Protein AF-A0A346Y447-F1 (afdb_monomer_lite)

Foldseek 3Di:
DVVCVVLLLVLLQVLLVVPCPPQDDSVQLSVLSSVQSQVQLQVQLVVQVVVCVPVVDVCRSVVRSRVRSNVRSNVSSVVSVVVRDDD

Organism: NCBI:txid1608957

Radius of gyration: 14.36 Å; chains: 1; bounding box: 39×18×40 Å

Structure (mmCIF, N/CA/C/O backbone):
data_AF-A0A346Y447-F1
#
_entry.id   AF-A0A346Y447-F1
#
loop_
_atom_site.group_PDB
_atom_site.id
_atom_site.type_symbol
_atom_site.label_atom_id
_atom_site.label_alt_id
_atom_site.label_comp_id
_atom_site.label_asym_id
_atom_site.label_entity_id
_atom_site.label_seq_id
_atom_site.pdbx_PDB_ins_code
_atom_site.Cartn_x
_atom_site.Cartn_y
_atom_site.Cartn_z
_atom_site.occupancy
_atom_site.B_iso_or_equiv
_atom_site.auth_seq_id
_atom_site.auth_comp_id
_atom_site.auth_asym_id
_atom_site.auth_atom_id
_atom_site.pdbx_PDB_model_num
ATOM 1 N N . MET A 1 1 ? 17.093 4.531 -0.419 1.00 51.88 1 MET A N 1
ATOM 2 C CA . MET A 1 1 ? 15.795 4.886 -1.039 1.00 51.88 1 MET A CA 1
ATOM 3 C C . MET A 1 1 ? 14.787 5.254 0.051 1.00 51.88 1 MET A C 1
ATOM 5 O O . MET A 1 1 ? 14.029 4.406 0.493 1.00 51.88 1 MET A O 1
ATOM 9 N N . ILE A 1 2 ? 14.807 6.498 0.537 1.00 60.25 2 ILE A N 1
ATOM 10 C CA . ILE A 1 2 ? 13.907 6.966 1.617 1.00 60.25 2 ILE A CA 1
ATOM 11 C C . ILE A 1 2 ? 12.495 7.286 1.081 1.00 60.25 2 ILE A C 1
ATOM 13 O O . ILE A 1 2 ? 11.504 7.188 1.802 1.00 60.25 2 ILE A O 1
ATOM 17 N N . VAL A 1 3 ? 12.391 7.610 -0.212 1.00 70.56 3 VAL A N 1
ATOM 18 C CA . VAL A 1 3 ? 11.168 8.134 -0.840 1.00 70.56 3 VAL A CA 1
ATOM 19 C C . VAL A 1 3 ? 10.000 7.131 -0.870 1.00 70.56 3 VAL A C 1
ATOM 21 O O . VAL A 1 3 ? 8.910 7.520 -0.450 1.00 70.56 3 VAL A O 1
ATOM 24 N N . PRO A 1 4 ? 10.168 5.850 -1.269 1.00 75.75 4 PRO A N 1
ATOM 25 C CA . PRO A 1 4 ? 9.059 4.888 -1.263 1.00 75.75 4 PRO A CA 1
ATOM 26 C C . PRO A 1 4 ? 8.589 4.580 0.159 1.00 75.75 4 PRO A C 1
ATOM 28 O O . PRO A 1 4 ? 7.403 4.416 0.414 1.00 75.75 4 PRO A O 1
ATOM 31 N N . PHE A 1 5 ? 9.525 4.554 1.111 1.00 86.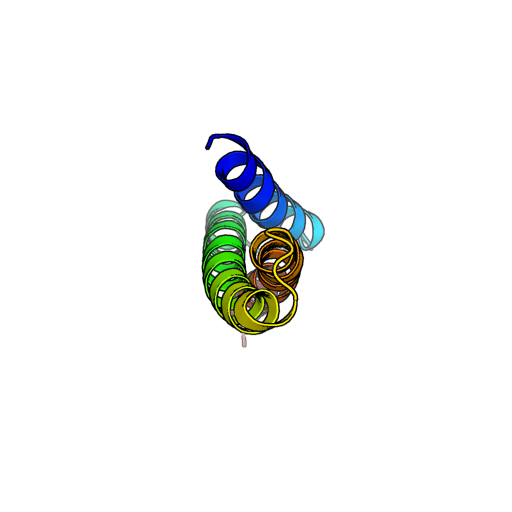81 5 PHE A N 1
ATOM 32 C CA . PHE A 1 5 ? 9.217 4.209 2.490 1.00 86.81 5 PHE A CA 1
ATOM 33 C C . PHE A 1 5 ? 8.246 5.206 3.131 1.00 86.81 5 PHE A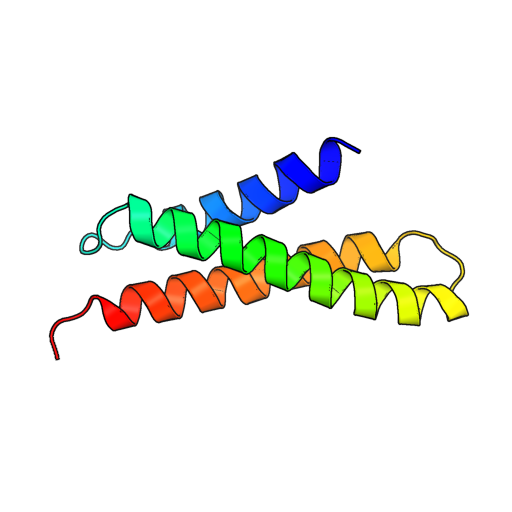 C 1
ATOM 35 O O . PHE A 1 5 ? 7.230 4.806 3.702 1.00 86.81 5 PHE A O 1
ATOM 42 N N . LEU A 1 6 ? 8.525 6.505 2.992 1.00 89.25 6 LEU A N 1
ATOM 43 C CA . LEU A 1 6 ? 7.671 7.555 3.548 1.00 89.25 6 LEU A CA 1
ATOM 44 C C . LEU A 1 6 ? 6.337 7.670 2.804 1.00 89.25 6 LEU A C 1
ATOM 46 O O . LEU A 1 6 ? 5.295 7.798 3.439 1.00 89.25 6 LEU A O 1
ATOM 50 N N . THR A 1 7 ? 6.351 7.589 1.473 1.00 94.25 7 THR A N 1
ATOM 51 C CA . THR A 1 7 ? 5.146 7.769 0.644 1.00 94.25 7 THR A CA 1
ATOM 52 C C . THR A 1 7 ? 4.154 6.618 0.796 1.00 94.25 7 THR A C 1
ATOM 54 O O . THR A 1 7 ? 2.971 6.863 1.026 1.00 94.25 7 THR A O 1
ATOM 57 N N . VAL A 1 8 ? 4.614 5.365 0.763 1.00 95.38 8 VAL A N 1
ATOM 58 C CA . VAL A 1 8 ? 3.754 4.182 0.946 1.00 95.38 8 VAL A CA 1
ATOM 59 C C . VAL A 1 8 ? 3.179 4.143 2.361 1.00 95.38 8 VAL A C 1
ATOM 61 O O . VAL A 1 8 ? 1.986 3.895 2.548 1.00 95.38 8 VAL A O 1
ATOM 64 N N . THR A 1 9 ? 3.990 4.478 3.366 1.00 95.19 9 THR A N 1
ATOM 65 C CA . THR A 1 9 ? 3.519 4.575 4.755 1.00 95.19 9 THR A CA 1
ATOM 66 C C . THR A 1 9 ? 2.493 5.698 4.917 1.00 95.19 9 THR A C 1
ATOM 68 O O . THR A 1 9 ? 1.451 5.490 5.541 1.00 95.19 9 THR A O 1
ATOM 71 N N . ALA A 1 10 ? 2.725 6.863 4.303 1.00 94.62 10 ALA A N 1
ATOM 72 C CA . ALA A 1 10 ? 1.770 7.967 4.298 1.00 94.62 10 ALA A CA 1
ATOM 73 C C . ALA A 1 10 ? 0.450 7.586 3.608 1.00 94.62 10 ALA A C 1
ATOM 75 O O . ALA A 1 10 ? -0.610 7.929 4.124 1.00 94.62 10 ALA A O 1
ATOM 76 N N . ILE A 1 11 ? 0.481 6.820 2.510 1.00 94.81 11 ILE A N 1
ATOM 77 C CA . ILE A 1 11 ? -0.725 6.271 1.863 1.00 94.81 11 ILE A CA 1
ATOM 78 C C . ILE A 1 11 ? -1.497 5.370 2.833 1.00 94.81 11 ILE A C 1
ATOM 80 O O . ILE A 1 11 ? -2.717 5.508 2.975 1.00 94.81 11 ILE A O 1
ATOM 84 N N . GLY A 1 12 ? -0.799 4.470 3.527 1.00 92.62 12 GLY A N 1
ATOM 85 C CA . GLY A 1 12 ? -1.394 3.576 4.519 1.00 92.62 12 GLY A CA 1
ATOM 86 C C . GLY A 1 12 ? -2.084 4.325 5.659 1.00 92.62 12 GLY A C 1
ATOM 87 O O . GLY A 1 12 ? -3.236 4.048 5.994 1.00 92.62 12 GLY A O 1
ATOM 88 N N . LEU A 1 13 ? -1.415 5.339 6.204 1.00 93.25 13 LEU A N 1
ATOM 89 C CA . LEU A 1 13 ? -1.973 6.193 7.250 1.00 93.25 13 LEU A CA 1
ATOM 90 C C . LEU A 1 13 ? -3.139 7.044 6.734 1.00 93.25 13 LEU A C 1
ATOM 92 O O . LEU A 1 13 ? -4.202 7.061 7.350 1.00 93.25 13 LEU A O 1
ATOM 96 N N . TRP A 1 14 ? -2.988 7.704 5.584 1.00 93.19 14 TRP A N 1
ATOM 97 C CA . TRP A 1 14 ? -4.037 8.522 4.971 1.00 93.19 14 TRP A CA 1
ATOM 98 C C . TRP A 1 14 ? -5.326 7.725 4.804 1.00 93.19 14 TRP A C 1
ATOM 100 O O . TRP A 1 14 ? -6.408 8.173 5.183 1.00 93.19 14 TRP A O 1
ATOM 110 N N . THR A 1 15 ? -5.226 6.542 4.202 1.00 91.00 15 THR A N 1
ATOM 111 C CA . THR A 1 15 ? -6.383 5.687 3.904 1.00 91.00 15 THR A CA 1
ATOM 112 C C . THR A 1 15 ? -7.060 5.188 5.179 1.00 91.00 15 THR A C 1
ATOM 114 O O . THR A 1 15 ? -8.290 5.182 5.245 1.00 91.00 15 THR A O 1
ATOM 117 N N . ALA A 1 16 ? -6.281 4.861 6.212 1.00 87.56 16 ALA A N 1
ATOM 118 C CA . ALA A 1 16 ? -6.779 4.547 7.547 1.00 87.56 16 ALA A CA 1
ATOM 119 C C . ALA A 1 16 ? -7.541 5.724 8.184 1.00 87.56 16 ALA A C 1
ATOM 121 O O . ALA A 1 16 ? -8.660 5.546 8.670 1.00 87.56 16 ALA A O 1
ATOM 122 N N . PHE A 1 17 ? -6.979 6.936 8.140 1.00 85.56 17 PHE A N 1
ATOM 123 C CA . PHE A 1 17 ? -7.599 8.132 8.723 1.00 85.56 17 PHE A CA 1
ATOM 124 C C . PHE A 1 17 ? -8.817 8.625 7.939 1.00 85.56 17 PHE A C 1
ATOM 126 O O . PHE A 1 17 ? -9.788 9.079 8.539 1.00 85.56 17 PHE A O 1
ATOM 133 N N . SER A 1 18 ? -8.819 8.462 6.616 1.00 84.31 18 SER A N 1
ATOM 134 C CA . SER A 1 18 ? -9.947 8.837 5.750 1.00 84.31 18 SER A CA 1
ATOM 135 C C . SER A 1 18 ? -11.201 8.001 6.017 1.00 84.31 18 SER A C 1
ATOM 137 O O . SER A 1 18 ? -12.310 8.428 5.714 1.00 84.31 18 SER A O 1
ATOM 139 N N . ARG A 1 19 ? -11.046 6.799 6.584 1.00 73.75 19 ARG A N 1
ATOM 140 C CA . ARG A 1 19 ? -12.152 5.877 6.881 1.00 73.75 19 ARG A CA 1
ATOM 141 C C . ARG A 1 19 ? -12.621 5.934 8.334 1.00 73.75 19 ARG A C 1
ATOM 143 O O . ARG A 1 19 ? -13.370 5.055 8.761 1.00 73.75 19 ARG A O 1
ATOM 150 N N . ARG A 1 20 ? -12.184 6.941 9.100 1.00 64.06 20 ARG A N 1
ATOM 151 C CA . ARG A 1 20 ? -12.461 7.116 10.534 1.00 64.06 20 ARG A CA 1
ATOM 152 C C . ARG A 1 20 ? -13.920 7.529 10.786 1.00 64.06 20 ARG A C 1
ATOM 154 O O . ARG A 1 20 ? -14.205 8.603 11.294 1.00 64.06 20 ARG A O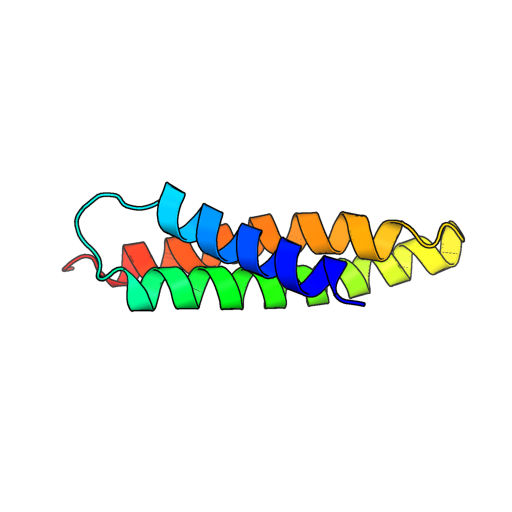 1
ATOM 161 N N . GLY A 1 21 ? -14.854 6.639 10.460 1.00 56.41 21 GLY A N 1
ATOM 162 C CA . GLY A 1 21 ? -16.257 6.692 10.866 1.00 56.41 21 GLY A CA 1
ATOM 163 C C . GLY A 1 21 ? -16.436 6.138 12.281 1.00 56.41 21 GLY A C 1
ATOM 164 O O . GLY A 1 21 ? -16.945 5.039 12.460 1.00 56.41 21 GLY A O 1
ATOM 165 N N . GLY A 1 22 ? -15.935 6.863 13.282 1.00 56.72 22 GLY A N 1
ATOM 166 C CA . GLY A 1 22 ? -16.407 6.861 14.678 1.00 56.72 22 GLY A CA 1
ATOM 167 C C . GLY A 1 22 ? -16.426 5.588 15.548 1.00 56.72 22 GLY A C 1
ATOM 168 O O . GLY A 1 22 ? -16.736 5.734 16.723 1.00 56.72 22 GLY A O 1
ATOM 169 N N . ARG A 1 23 ? -16.136 4.367 15.069 1.00 57.34 23 ARG A N 1
ATOM 170 C CA . ARG A 1 23 ? -16.432 3.137 15.855 1.00 57.34 23 ARG A CA 1
ATOM 171 C C . ARG A 1 23 ? -15.295 2.134 16.051 1.00 57.34 23 ARG A C 1
ATOM 173 O O . ARG A 1 23 ? -15.515 1.086 16.643 1.00 57.34 23 ARG A O 1
ATOM 180 N N . VAL A 1 24 ? -14.083 2.425 15.588 1.00 63.41 24 VAL A N 1
ATOM 181 C CA . VAL A 1 24 ? -12.970 1.462 15.651 1.00 63.41 24 VAL A CA 1
ATOM 182 C C . VAL A 1 24 ? -11.723 2.120 16.227 1.00 63.41 24 VAL A C 1
ATOM 184 O O . VAL A 1 24 ? -11.406 3.262 15.887 1.00 63.41 24 VAL A O 1
ATOM 187 N N . SER A 1 25 ? -11.010 1.388 17.089 1.00 67.62 25 SER A N 1
ATOM 188 C CA . SER A 1 25 ? -9.745 1.840 17.673 1.00 67.62 25 SER A CA 1
ATOM 189 C C . SER A 1 25 ? -8.752 2.270 16.576 1.00 67.62 25 SER A C 1
ATOM 191 O O . SER A 1 25 ? -8.589 1.554 15.580 1.00 67.62 25 SER A O 1
ATOM 193 N N . PRO A 1 26 ? -8.080 3.427 16.733 1.00 74.06 26 PRO A N 1
ATOM 194 C CA . PRO A 1 26 ? -7.220 3.993 15.696 1.00 74.06 26 PRO A CA 1
ATOM 195 C C . PRO A 1 26 ? -5.988 3.130 15.388 1.00 74.06 26 PRO A C 1
ATOM 197 O O . PRO A 1 26 ? -5.559 3.092 14.238 1.00 74.06 26 PRO A O 1
ATOM 200 N N . GLY A 1 27 ? -5.450 2.394 16.368 1.00 83.12 27 GLY A N 1
ATOM 201 C CA . GLY A 1 27 ? -4.246 1.572 16.190 1.00 83.12 27 GLY A CA 1
ATOM 202 C C . GLY A 1 27 ? -4.423 0.439 15.167 1.00 83.12 27 GLY A C 1
ATOM 203 O O . GLY A 1 27 ? -3.699 0.405 14.172 1.00 83.12 27 GLY A O 1
ATOM 204 N N . PRO A 1 28 ? -5.410 -0.462 15.340 1.00 83.94 28 PRO A N 1
ATOM 205 C CA . PRO A 1 28 ? -5.645 -1.564 14.406 1.00 83.94 28 PRO A CA 1
ATOM 206 C C . PRO A 1 28 ? -5.991 -1.128 12.977 1.00 83.94 28 PRO A C 1
ATOM 208 O O . PRO A 1 28 ? -5.609 -1.809 12.028 1.00 83.94 28 PRO A O 1
ATOM 211 N N . ILE A 1 29 ? -6.706 -0.008 12.804 1.00 88.50 29 ILE A N 1
ATOM 212 C CA . ILE A 1 29 ? -7.005 0.527 11.467 1.00 88.50 29 ILE A CA 1
ATOM 213 C C . ILE A 1 29 ? -5.745 1.101 10.815 1.00 88.50 29 ILE A C 1
ATOM 215 O O . ILE A 1 29 ? -5.490 0.811 9.647 1.00 88.50 29 ILE A O 1
ATOM 219 N N . ALA A 1 30 ? -4.950 1.879 11.556 1.00 89.25 30 ALA A N 1
ATOM 220 C CA . ALA A 1 30 ? -3.694 2.429 11.054 1.00 89.25 30 ALA A CA 1
ATOM 221 C C . ALA A 1 30 ? -2.716 1.318 10.649 1.00 89.25 30 ALA A C 1
ATOM 223 O O . ALA A 1 30 ? -2.159 1.363 9.554 1.00 89.25 30 ALA A O 1
ATOM 224 N N . GLY A 1 31 ? -2.580 0.280 11.481 1.00 92.06 31 GLY A N 1
ATOM 225 C CA . GLY A 1 31 ? -1.765 -0.893 11.169 1.00 92.06 31 GLY A CA 1
ATOM 226 C C . GLY A 1 31 ? -2.234 -1.611 9.902 1.00 92.06 31 GLY A C 1
ATOM 227 O O . GLY A 1 31 ? -1.426 -1.873 9.015 1.00 92.06 31 GLY A O 1
ATOM 228 N N . ALA A 1 32 ? -3.542 -1.862 9.767 1.00 93.00 32 ALA A N 1
ATOM 229 C CA . ALA A 1 32 ? -4.103 -2.491 8.569 1.00 93.00 32 ALA A CA 1
ATOM 230 C C . ALA A 1 32 ? -3.863 -1.658 7.298 1.00 93.00 32 ALA A C 1
ATOM 232 O O . ALA A 1 32 ? -3.553 -2.226 6.253 1.00 93.00 32 ALA A O 1
ATOM 233 N N . GLY A 1 33 ? -3.967 -0.328 7.385 1.00 94.12 33 GLY A N 1
ATOM 234 C CA . GLY A 1 33 ? -3.672 0.567 6.267 1.00 94.12 33 GLY A CA 1
ATOM 235 C C . GLY A 1 33 ? -2.203 0.535 5.857 1.00 94.12 33 GLY A C 1
ATOM 236 O O . GLY A 1 33 ? -1.891 0.321 4.691 1.00 94.12 33 GLY A O 1
ATOM 237 N N . VAL A 1 34 ? -1.275 0.668 6.806 1.00 96.31 34 VAL A N 1
ATOM 238 C CA . VAL A 1 34 ? 0.167 0.614 6.505 1.00 96.31 34 VAL A CA 1
ATOM 239 C C . VAL A 1 34 ? 0.563 -0.741 5.917 1.00 96.31 34 VAL A C 1
ATOM 241 O O . VAL A 1 34 ? 1.209 -0.783 4.872 1.00 96.31 34 VAL A O 1
ATOM 244 N N . VAL A 1 35 ? 0.128 -1.848 6.523 1.00 96.50 35 VAL A N 1
ATOM 245 C CA . VAL A 1 35 ? 0.419 -3.196 6.009 1.00 96.50 35 VAL A CA 1
ATOM 246 C C . VAL A 1 35 ? -0.191 -3.396 4.620 1.00 96.50 35 VAL A C 1
ATOM 248 O O . VAL A 1 35 ? 0.493 -3.862 3.710 1.00 96.50 35 VAL A O 1
ATOM 251 N N . GLY A 1 36 ? -1.451 -2.997 4.425 1.00 96.75 36 GLY A N 1
ATOM 252 C CA . GLY A 1 36 ? -2.113 -3.085 3.127 1.00 96.75 36 GLY A CA 1
ATOM 253 C C . GLY A 1 36 ? -1.411 -2.252 2.052 1.00 96.75 36 GLY A C 1
ATOM 254 O O . GLY A 1 36 ? -1.232 -2.730 0.935 1.00 96.75 36 GLY A O 1
ATOM 255 N N . ALA A 1 37 ? -0.947 -1.047 2.389 1.00 96.94 37 ALA A N 1
ATOM 256 C CA . ALA A 1 37 ? -0.194 -0.198 1.472 1.00 96.94 37 ALA A CA 1
ATOM 257 C C . ALA A 1 37 ? 1.121 -0.848 1.031 1.00 96.94 37 ALA A C 1
ATOM 259 O O . ALA A 1 37 ? 1.427 -0.860 -0.157 1.00 96.94 37 ALA A O 1
ATOM 260 N N . TRP A 1 38 ? 1.872 -1.443 1.956 1.00 97.69 38 TRP A N 1
ATOM 261 C CA . TRP A 1 38 ? 3.124 -2.123 1.624 1.00 97.69 38 TRP A CA 1
ATOM 262 C C . TRP A 1 38 ? 2.917 -3.382 0.785 1.00 97.69 38 TRP A C 1
ATOM 264 O O . TRP A 1 38 ? 3.609 -3.565 -0.215 1.00 97.69 38 TRP A O 1
ATOM 274 N N . LEU A 1 39 ? 1.936 -4.219 1.131 1.00 97.12 39 LEU A N 1
ATOM 275 C CA . LEU A 1 39 ? 1.606 -5.406 0.335 1.00 97.12 39 LEU A CA 1
ATOM 276 C C . LEU A 1 39 ? 1.167 -5.028 -1.084 1.00 97.12 39 LEU A C 1
ATOM 278 O O . LEU A 1 39 ? 1.618 -5.627 -2.063 1.00 97.12 39 LEU A O 1
ATOM 282 N N . GLY A 1 40 ? 0.323 -4.002 -1.198 1.00 97.06 40 GLY A N 1
ATOM 283 C CA . GLY A 1 40 ? -0.098 -3.458 -2.481 1.00 97.06 40 GLY A CA 1
ATOM 284 C C . GLY A 1 40 ? 1.058 -2.878 -3.285 1.00 97.06 40 GLY A C 1
ATOM 285 O O . GLY A 1 40 ? 1.155 -3.149 -4.480 1.00 97.06 40 GLY A O 1
ATOM 286 N N . PHE A 1 41 ? 1.959 -2.140 -2.631 1.00 97.19 41 PHE A N 1
ATOM 287 C CA . PHE A 1 41 ? 3.147 -1.589 -3.270 1.00 97.19 41 PHE A CA 1
ATOM 288 C C . PHE A 1 41 ? 4.043 -2.672 -3.845 1.00 97.19 41 PHE A C 1
ATOM 290 O O . PHE A 1 41 ? 4.393 -2.603 -5.015 1.00 97.19 41 PHE A O 1
ATOM 297 N N . LEU A 1 42 ? 4.383 -3.687 -3.052 1.00 96.31 42 LEU A N 1
ATOM 298 C CA . LEU A 1 42 ? 5.274 -4.756 -3.493 1.00 96.31 42 LEU A CA 1
ATOM 299 C C . LEU A 1 42 ? 4.663 -5.542 -4.656 1.00 96.31 42 LEU A C 1
ATOM 301 O O . LEU A 1 42 ? 5.319 -5.739 -5.674 1.00 96.31 42 LEU A O 1
ATOM 305 N N . THR A 1 43 ? 3.388 -5.919 -4.545 1.00 95.81 43 THR A N 1
ATOM 306 C CA . THR A 1 43 ? 2.690 -6.663 -5.607 1.00 95.81 43 THR A CA 1
ATOM 307 C C . THR A 1 43 ? 2.596 -5.836 -6.891 1.00 95.81 43 THR A C 1
ATOM 309 O O . THR A 1 43 ? 2.885 -6.329 -7.981 1.00 95.81 43 THR A O 1
ATOM 312 N N . GLY A 1 44 ? 2.242 -4.553 -6.766 1.00 95.81 44 GLY A N 1
ATOM 313 C CA . GLY A 1 44 ? 2.175 -3.632 -7.894 1.00 95.81 44 GLY A CA 1
ATOM 314 C C . GLY A 1 44 ? 3.543 -3.353 -8.514 1.00 95.81 44 GLY A C 1
ATOM 315 O O . GLY A 1 44 ? 3.656 -3.302 -9.732 1.00 95.81 44 GLY A O 1
ATOM 316 N N . ALA A 1 45 ? 4.599 -3.236 -7.709 1.00 94.31 45 ALA A N 1
ATOM 317 C CA . ALA A 1 45 ? 5.954 -3.005 -8.195 1.00 94.31 45 ALA A CA 1
ATOM 318 C C . ALA A 1 45 ? 6.499 -4.205 -8.974 1.00 94.31 45 ALA A C 1
ATOM 320 O O . ALA A 1 45 ? 7.150 -4.010 -9.996 1.00 94.31 45 ALA A O 1
ATOM 321 N N . VAL A 1 46 ? 6.181 -5.434 -8.552 1.00 95.00 46 VAL A N 1
ATOM 322 C CA . VAL A 1 46 ? 6.503 -6.650 -9.317 1.00 95.00 46 VAL A CA 1
ATOM 323 C C . VAL A 1 46 ? 5.798 -6.627 -10.674 1.00 95.00 46 VAL A C 1
ATOM 325 O O . VAL A 1 46 ? 6.449 -6.799 -11.702 1.00 95.00 46 VAL A O 1
ATOM 328 N N . ALA A 1 47 ? 4.491 -6.348 -10.697 1.00 93.50 47 ALA A N 1
ATOM 329 C CA . ALA A 1 47 ? 3.732 -6.250 -11.945 1.00 93.50 47 ALA A CA 1
ATOM 330 C C . ALA A 1 47 ? 4.258 -5.129 -12.859 1.00 93.50 47 ALA A C 1
ATOM 332 O O . ALA A 1 47 ? 4.435 -5.329 -14.058 1.00 93.50 47 ALA A O 1
ATOM 333 N N . GLY A 1 48 ? 4.568 -3.965 -12.287 1.00 92.69 48 GLY A N 1
ATOM 334 C CA . GLY A 1 48 ? 5.184 -2.854 -13.001 1.00 92.69 48 GLY A CA 1
ATOM 335 C C . GLY A 1 48 ? 6.568 -3.207 -13.544 1.00 92.69 48 GLY A C 1
ATOM 336 O O . GLY A 1 48 ? 6.874 -2.829 -14.664 1.00 92.69 48 GLY A O 1
ATOM 337 N N . GLY A 1 49 ? 7.364 -3.990 -12.811 1.00 93.12 49 GLY A N 1
ATOM 338 C CA . GLY A 1 49 ? 8.641 -4.533 -13.282 1.00 93.12 49 GLY A CA 1
ATOM 339 C C . GLY A 1 49 ? 8.488 -5.401 -14.521 1.00 93.12 49 GLY A C 1
ATOM 340 O O . GLY A 1 49 ? 9.236 -5.215 -15.470 1.00 93.12 49 GLY A O 1
ATOM 341 N N . VAL A 1 50 ? 7.477 -6.275 -14.561 1.00 92.56 50 VAL A N 1
ATOM 342 C CA . VAL A 1 50 ? 7.176 -7.088 -15.753 1.00 92.56 50 VAL A CA 1
ATOM 343 C C . VAL A 1 50 ? 6.859 -6.210 -16.966 1.00 92.56 50 VAL A C 1
ATOM 345 O O . VAL A 1 50 ? 7.354 -6.476 -18.057 1.00 92.56 50 VAL A O 1
ATOM 348 N N . VAL A 1 51 ? 6.076 -5.144 -16.782 1.00 90.12 51 VAL A N 1
ATOM 349 C CA . VAL A 1 51 ? 5.772 -4.173 -17.849 1.00 90.12 51 VAL A CA 1
ATOM 350 C C . VAL A 1 51 ? 7.037 -3.434 -18.300 1.00 90.12 51 VAL A C 1
ATOM 352 O O . VAL A 1 51 ? 7.255 -3.202 -19.490 1.00 90.12 51 VAL A O 1
ATOM 355 N N . ASP A 1 52 ? 7.901 -3.097 -17.350 1.00 90.50 52 ASP A N 1
ATOM 356 C CA . ASP A 1 52 ? 9.129 -2.354 -17.601 1.00 90.50 52 ASP A CA 1
ATOM 357 C C . ASP A 1 52 ? 10.190 -3.166 -18.354 1.00 90.50 52 ASP A C 1
ATOM 359 O O . ASP A 1 52 ? 11.007 -2.578 -19.055 1.00 90.50 52 ASP A O 1
ATOM 363 N N . LEU A 1 53 ? 10.140 -4.504 -18.299 1.00 91.06 53 LEU A N 1
ATOM 364 C CA . LEU A 1 53 ? 10.981 -5.372 -19.138 1.00 91.06 53 LEU A CA 1
ATOM 365 C C . LEU A 1 53 ? 10.757 -5.143 -20.640 1.00 91.06 53 LEU A C 1
ATOM 367 O O . LEU A 1 53 ? 11.630 -5.463 -21.440 1.00 91.06 53 LEU A O 1
ATOM 371 N N . VAL A 1 54 ? 9.587 -4.623 -21.019 1.00 89.88 54 VAL A N 1
ATOM 372 C CA . VAL A 1 54 ? 9.217 -4.351 -22.414 1.00 89.88 54 VAL A CA 1
ATOM 373 C C . VAL A 1 54 ? 9.394 -2.873 -22.753 1.00 89.88 54 VAL A C 1
ATOM 375 O O . VAL A 1 54 ? 9.798 -2.535 -23.862 1.00 89.88 54 VAL A O 1
ATOM 378 N N . LEU A 1 55 ? 9.072 -1.988 -21.807 1.00 89.88 55 LEU A N 1
ATOM 379 C CA . LEU A 1 55 ? 9.045 -0.542 -22.036 1.00 89.88 55 LEU A CA 1
ATOM 380 C C . LEU A 1 55 ? 10.352 0.172 -21.655 1.00 89.88 55 LEU A C 1
ATOM 382 O O . LEU A 1 55 ? 10.516 1.332 -22.020 1.00 89.88 55 LEU A O 1
ATOM 386 N N . PHE A 1 56 ? 11.270 -0.509 -20.956 1.00 84.06 56 PHE A N 1
ATOM 387 C CA . PHE A 1 56 ? 12.609 -0.038 -20.567 1.00 84.06 56 PHE A CA 1
ATOM 388 C C . PHE A 1 56 ? 12.624 1.368 -19.937 1.00 84.06 56 PHE A C 1
ATOM 390 O O . PHE A 1 56 ? 13.518 2.171 -20.205 1.00 84.06 56 PHE A O 1
ATOM 397 N N . GLY A 1 57 ? 11.620 1.694 -19.116 1.00 81.44 57 GLY A N 1
ATOM 398 C CA . GLY A 1 57 ? 11.382 3.055 -18.632 1.00 81.44 57 GLY A CA 1
ATOM 399 C C . GLY A 1 57 ? 11.796 3.317 -17.183 1.00 81.44 57 GLY A C 1
ATOM 400 O O . GLY A 1 57 ? 11.851 4.474 -16.774 1.00 81.44 57 GLY A O 1
ATOM 401 N N . GLY A 1 58 ? 12.025 2.288 -16.364 1.00 84.31 58 GLY A N 1
ATOM 402 C CA . GLY A 1 58 ? 12.336 2.407 -14.930 1.00 84.31 58 GLY A CA 1
ATOM 403 C C . GLY A 1 58 ? 11.165 2.888 -14.059 1.00 84.31 58 GLY A C 1
ATOM 404 O O . GLY A 1 58 ? 11.247 2.890 -12.829 1.00 84.31 58 GLY A O 1
ATOM 405 N N . PHE A 1 59 ? 10.071 3.332 -14.680 1.00 89.75 59 PHE A N 1
ATOM 406 C CA . PHE A 1 59 ? 8.989 4.085 -14.046 1.00 89.75 59 PHE A CA 1
ATOM 407 C C . PHE A 1 59 ? 7.810 3.202 -13.625 1.00 89.75 59 PHE A C 1
ATOM 409 O O . PHE A 1 59 ? 7.178 3.448 -12.592 1.00 89.75 59 PHE A O 1
ATOM 416 N N . TRP A 1 60 ? 7.521 2.151 -14.393 1.00 92.50 60 TRP A N 1
ATOM 417 C CA . TRP A 1 60 ? 6.357 1.292 -14.172 1.00 92.50 60 TRP A CA 1
ATOM 418 C C . TRP A 1 60 ? 6.323 0.600 -12.804 1.00 92.50 60 TRP A C 1
ATOM 420 O O . TRP A 1 60 ? 5.247 0.595 -12.199 1.00 92.50 60 TRP A O 1
ATOM 430 N N . PRO A 1 61 ? 7.439 0.095 -12.238 1.00 91.94 61 PRO A N 1
ATOM 431 C CA . PRO A 1 61 ? 7.432 -0.472 -10.889 1.00 91.94 61 PRO A CA 1
ATOM 432 C C . PRO A 1 61 ? 6.963 0.542 -9.842 1.00 91.94 61 PRO A C 1
ATOM 434 O O . PRO A 1 61 ? 6.195 0.218 -8.938 1.00 91.94 61 PRO A O 1
ATOM 437 N N . VAL A 1 62 ? 7.390 1.799 -9.986 1.00 91.81 62 VAL A N 1
ATOM 438 C CA . VAL A 1 62 ? 7.052 2.866 -9.043 1.00 91.81 62 VAL A CA 1
ATOM 439 C C . VAL A 1 62 ? 5.587 3.257 -9.190 1.00 91.81 62 VAL A C 1
ATOM 441 O O . VAL A 1 62 ? 4.878 3.311 -8.184 1.00 91.81 62 VAL A O 1
ATOM 444 N N . LEU A 1 63 ? 5.112 3.496 -10.415 1.00 93.12 63 LEU A N 1
ATOM 445 C CA . LEU A 1 63 ? 3.724 3.889 -10.658 1.00 93.12 63 LEU A CA 1
ATOM 446 C C . LEU A 1 63 ? 2.747 2.806 -10.190 1.00 93.12 63 LEU A C 1
ATOM 448 O O . LEU A 1 63 ? 1.855 3.073 -9.383 1.00 93.12 63 LEU A O 1
ATOM 452 N N . VAL A 1 64 ? 2.930 1.577 -10.677 1.00 95.31 64 VAL A N 1
ATOM 453 C CA . VAL A 1 64 ? 2.011 0.468 -10.395 1.00 95.31 64 VAL A CA 1
ATOM 454 C C . VAL A 1 64 ? 2.091 0.071 -8.921 1.00 95.31 64 VAL A C 1
ATOM 456 O O . VAL A 1 64 ? 1.060 -0.217 -8.311 1.00 95.31 64 VAL A O 1
ATOM 459 N N . GLY A 1 65 ? 3.274 0.160 -8.304 1.00 95.75 65 GLY A N 1
ATOM 460 C CA . GLY A 1 65 ? 3.430 0.015 -6.860 1.00 95.75 65 GLY A CA 1
ATOM 461 C C . GLY A 1 65 ? 2.566 1.011 -6.078 1.00 95.75 65 GLY A C 1
ATOM 462 O O . GLY A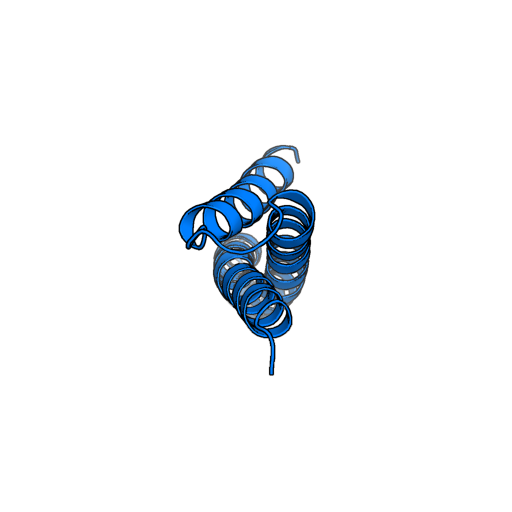 1 65 ? 1.774 0.611 -5.229 1.00 95.75 65 GLY A O 1
ATOM 463 N N . HIS A 1 66 ? 2.628 2.310 -6.377 1.00 95.44 66 HIS A N 1
ATOM 464 C CA . HIS A 1 66 ? 1.818 3.298 -5.646 1.00 95.44 66 HIS A CA 1
ATOM 465 C C . HIS A 1 66 ? 0.309 3.105 -5.859 1.00 95.44 66 HIS A C 1
ATOM 467 O O . HIS A 1 66 ? -0.468 3.258 -4.913 1.00 95.44 66 HIS A O 1
ATOM 473 N N . VAL A 1 67 ? -0.116 2.707 -7.061 1.00 96.69 67 VAL A N 1
ATOM 474 C CA . VAL A 1 67 ? -1.521 2.354 -7.331 1.00 96.69 67 VAL A CA 1
ATOM 475 C C . VAL A 1 67 ? -1.953 1.155 -6.482 1.00 96.69 67 VAL A C 1
ATOM 477 O O . VAL A 1 67 ? -2.990 1.209 -5.812 1.00 96.69 67 VAL A O 1
ATOM 480 N N . GLY A 1 68 ? -1.134 0.101 -6.449 1.00 96.62 68 GLY A N 1
ATOM 481 C CA . GLY A 1 68 ? -1.368 -1.077 -5.619 1.00 96.62 68 GLY A CA 1
ATOM 482 C C . GLY A 1 68 ? -1.450 -0.726 -4.134 1.00 96.62 68 GLY A C 1
ATOM 483 O O . GLY A 1 68 ? -2.363 -1.182 -3.445 1.00 96.62 68 GLY A O 1
ATOM 484 N N . ALA A 1 69 ? -0.563 0.147 -3.652 1.00 97.06 69 ALA A N 1
ATOM 485 C CA . ALA A 1 69 ? -0.553 0.610 -2.268 1.00 97.06 69 A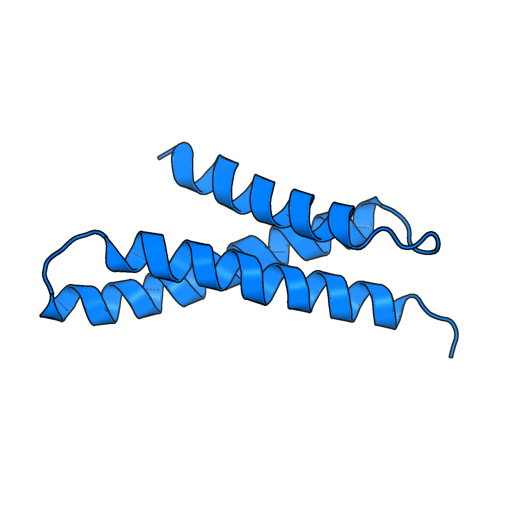LA A CA 1
ATOM 486 C C . ALA A 1 69 ? -1.889 1.243 -1.861 1.00 97.06 69 ALA A C 1
ATOM 488 O O . ALA A 1 69 ? -2.464 0.897 -0.828 1.00 97.06 69 ALA A O 1
ATOM 489 N N . VAL A 1 70 ? -2.435 2.130 -2.695 1.00 96.56 70 VAL A N 1
ATOM 490 C CA . VAL A 1 70 ? -3.733 2.762 -2.427 1.00 96.56 70 VAL A CA 1
ATOM 491 C C . VAL A 1 70 ? -4.857 1.725 -2.427 1.00 96.56 70 VAL A C 1
ATOM 493 O O . VAL A 1 70 ? -5.689 1.723 -1.515 1.00 96.56 70 VAL A O 1
ATOM 496 N N . ALA A 1 71 ? -4.892 0.844 -3.429 1.00 97.06 71 ALA A N 1
ATOM 497 C CA . ALA A 1 71 ? -5.962 -0.135 -3.593 1.00 97.06 71 ALA A CA 1
ATOM 498 C C . ALA A 1 71 ? -6.014 -1.136 -2.429 1.00 97.06 71 ALA A C 1
ATOM 500 O O . ALA A 1 71 ? -7.055 -1.301 -1.786 1.00 97.06 71 ALA A O 1
ATOM 501 N N . VAL A 1 72 ? -4.878 -1.761 -2.114 1.00 97.81 72 VAL A N 1
ATOM 502 C CA . VAL A 1 72 ? -4.802 -2.798 -1.080 1.00 97.81 72 VAL A CA 1
ATOM 503 C C . VAL A 1 72 ? -4.920 -2.192 0.314 1.00 97.81 72 VAL A C 1
ATOM 505 O O . VAL A 1 72 ? -5.604 -2.769 1.157 1.00 97.81 72 VAL A O 1
ATOM 508 N N . SER A 1 73 ? -4.374 -0.994 0.555 1.00 96.25 73 SER A N 1
ATOM 509 C CA . SER A 1 73 ? -4.605 -0.293 1.821 1.00 96.25 73 SER A CA 1
ATOM 510 C C . SER A 1 73 ? -6.089 -0.025 2.060 1.00 96.25 73 SER A C 1
ATOM 512 O O . SER A 1 73 ? -6.630 -0.349 3.119 1.00 96.25 73 SER A O 1
ATOM 514 N N . ARG A 1 74 ? -6.800 0.500 1.051 1.00 94.69 74 ARG A N 1
ATOM 515 C CA . ARG A 1 74 ? -8.248 0.728 1.152 1.00 94.69 74 ARG A CA 1
ATOM 516 C C . ARG A 1 74 ? -8.994 -0.566 1.439 1.00 94.69 74 ARG A C 1
ATOM 518 O O . ARG A 1 74 ? -9.888 -0.550 2.283 1.00 94.69 74 ARG A O 1
ATOM 525 N N . LEU A 1 75 ? -8.637 -1.669 0.785 1.00 95.19 75 LEU A N 1
ATOM 526 C CA . LEU A 1 75 ? -9.248 -2.974 1.034 1.00 95.19 75 LEU A CA 1
ATOM 527 C C . LEU A 1 75 ? -8.984 -3.460 2.468 1.00 95.19 75 LEU A C 1
ATOM 529 O O . LEU A 1 75 ? -9.926 -3.833 3.166 1.00 95.19 75 LEU A O 1
ATOM 533 N N . ALA A 1 76 ? -7.737 -3.392 2.935 1.00 93.75 76 ALA A N 1
ATOM 534 C CA . ALA A 1 76 ? -7.338 -3.823 4.272 1.00 93.75 76 ALA A CA 1
ATOM 535 C C . ALA A 1 76 ? -8.057 -3.023 5.369 1.00 93.75 76 ALA A C 1
ATOM 537 O O . ALA A 1 76 ? -8.677 -3.601 6.265 1.00 93.75 76 ALA A O 1
ATOM 538 N N . VAL A 1 77 ? -8.065 -1.692 5.248 1.00 92.56 77 VAL A N 1
ATOM 539 C CA . VAL A 1 77 ? -8.816 -0.785 6.130 1.00 92.56 77 VAL A CA 1
ATOM 540 C C . VAL A 1 77 ? -10.313 -1.102 6.070 1.00 92.56 77 VAL A C 1
ATOM 542 O O . VAL A 1 77 ? -10.991 -1.111 7.098 1.00 92.56 77 VAL A O 1
ATOM 545 N N . SER A 1 78 ? -10.842 -1.402 4.879 1.00 90.12 78 SER A N 1
ATOM 546 C CA . SER A 1 78 ? -12.258 -1.721 4.696 1.00 90.12 78 SER A CA 1
ATOM 547 C C . SER A 1 78 ? -12.679 -2.997 5.405 1.00 90.12 78 SER A C 1
ATOM 549 O O . SER A 1 78 ? -13.678 -2.998 6.126 1.00 90.12 78 SER A O 1
ATOM 551 N N . ASN A 1 79 ? -11.903 -4.059 5.223 1.00 90.69 79 ASN A N 1
ATOM 552 C CA . ASN A 1 79 ? -12.139 -5.350 5.850 1.00 90.69 79 ASN A CA 1
ATOM 553 C C . ASN A 1 79 ? -12.001 -5.243 7.367 1.00 90.69 79 ASN A C 1
ATOM 555 O O . ASN A 1 79 ? -12.840 -5.766 8.097 1.00 90.69 79 ASN A O 1
ATOM 559 N N . ARG A 1 80 ? -11.004 -4.489 7.851 1.00 88.81 80 ARG A N 1
ATOM 560 C CA . ARG A 1 80 ? -10.816 -4.287 9.288 1.00 88.81 80 ARG A CA 1
ATOM 561 C C . ARG A 1 80 ? -11.961 -3.505 9.923 1.00 88.81 80 ARG A C 1
ATOM 563 O O . ARG A 1 80 ? -12.406 -3.869 11.005 1.00 88.81 80 ARG A O 1
ATOM 570 N N . ALA A 1 81 ? -12.453 -2.467 9.250 1.00 84.81 81 ALA A N 1
ATOM 571 C CA . ALA A 1 81 ? -13.598 -1.700 9.726 1.00 84.81 81 ALA A CA 1
ATOM 572 C C . ALA A 1 81 ? -14.881 -2.547 9.775 1.00 84.81 81 ALA A C 1
ATOM 574 O O . ALA A 1 81 ? -15.640 -2.432 10.729 1.00 84.81 81 ALA A O 1
ATOM 575 N N . ARG A 1 82 ? -15.106 -3.422 8.783 1.00 84.12 82 ARG A N 1
ATOM 576 C CA . ARG A 1 82 ? -16.246 -4.357 8.778 1.00 84.12 82 ARG A CA 1
ATOM 577 C C . ARG A 1 82 ? -16.154 -5.382 9.904 1.00 84.12 82 ARG A C 1
ATOM 579 O O . ARG A 1 82 ? -17.140 -5.603 10.589 1.00 84.12 82 ARG A O 1
ATOM 586 N N . ALA A 1 83 ? -14.970 -5.947 10.132 1.00 84.81 83 ALA A N 1
ATOM 587 C CA . ALA A 1 83 ? -14.734 -6.919 11.200 1.00 84.81 83 ALA A CA 1
ATOM 588 C C . ALA A 1 83 ? -14.912 -6.344 12.620 1.00 84.81 83 ALA A C 1
ATOM 590 O O . ALA A 1 83 ? -14.959 -7.101 13.582 1.00 84.81 83 ALA A O 1
ATOM 591 N N . ALA A 1 84 ? -14.966 -5.018 12.762 1.00 78.25 84 ALA A N 1
ATOM 592 C CA . ALA A 1 84 ? -15.174 -4.340 14.037 1.00 78.25 84 ALA A CA 1
ATOM 593 C C . ALA A 1 84 ? -16.651 -3.996 14.317 1.00 78.25 84 ALA A C 1
ATOM 595 O O . ALA A 1 84 ? -16.947 -3.443 15.375 1.00 78.25 84 ALA A O 1
ATOM 596 N N . LEU A 1 85 ? -17.570 -4.276 13.386 1.00 75.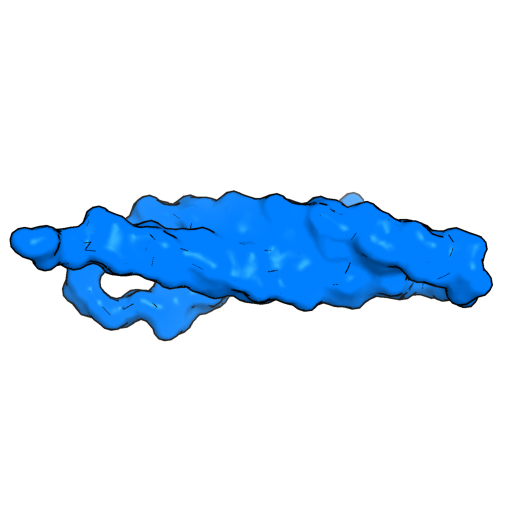44 85 LEU A N 1
ATOM 597 C CA . LEU A 1 85 ? -19.004 -4.109 13.617 1.00 75.44 85 LEU A CA 1
ATOM 598 C C . LEU A 1 85 ? -19.539 -5.319 14.407 1.00 75.44 85 LEU A C 1
ATOM 600 O O . LEU A 1 85 ? -19.187 -6.446 14.058 1.00 75.44 85 LEU A O 1
ATOM 604 N N . PRO A 1 86 ? -20.372 -5.118 15.446 1.00 68.56 86 PRO A N 1
ATOM 605 C CA . PRO A 1 86 ? -21.086 -6.224 16.078 1.00 68.56 86 PRO A CA 1
ATOM 606 C C . PRO A 1 86 ? -22.042 -6.852 15.053 1.00 68.56 86 PRO A C 1
ATOM 608 O O . PRO A 1 86 ? -22.749 -6.121 14.353 1.00 68.56 86 PRO A O 1
ATOM 611 N N . GLY A 1 87 ? -21.976 -8.181 14.925 1.00 60.84 87 GLY A N 1
ATOM 612 C CA . GLY A 1 87 ? -22.880 -8.983 14.095 1.00 60.84 87 GLY A CA 1
ATOM 613 C C . GLY A 1 87 ? -24.256 -9.149 14.718 1.00 60.84 87 GLY A C 1
ATOM 614 O O . GLY A 1 87 ? -24.360 -8.992 15.956 1.00 60.84 87 GLY A O 1
#

Secondary structure (DSSP, 8-state):
-HHHHHHHHHHHHHHHHHT--SSS-HHHHHHHHHHHHHHHHHHHHHHHHHHHHHH--S-HHHHHHHHHHHHHHHHHHHHHHHHTS--

pLDDT: mean 87.42, std 11.43, range [51.88, 97.81]

Sequence (87 aa):
MIVPFLTVTAIGLWTAFSRRGGRVSPGPIAGAGVVGAWLGFLTGAVAGGVVDLVLFGGFWPVLVGHVGAVAVSRLAVSNRARAALPG